Protein AF-A0A4Y1ZC27-F1 (afdb_monomer_lite)

Radius of gyration: 12.62 Å; chains: 1; bounding box: 31×25×36 Å

pLDDT: mean 93.82, std 5.91, range [66.88, 98.31]

Structure (mmCIF, N/CA/C/O backbone):
data_AF-A0A4Y1ZC27-F1
#
_entry.id   AF-A0A4Y1ZC27-F1
#
l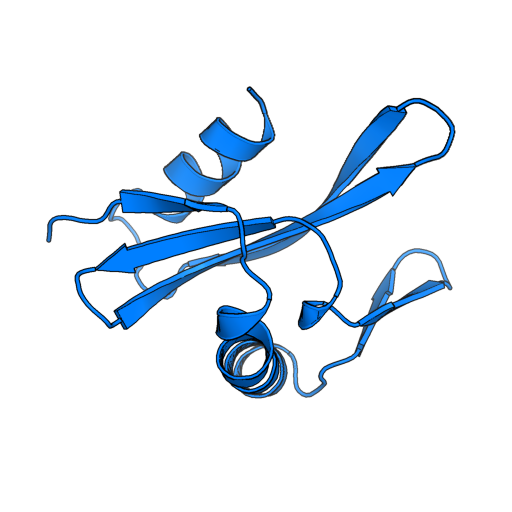oop_
_atom_site.group_PDB
_atom_site.id
_atom_site.type_symbol
_atom_site.label_atom_id
_atom_site.label_alt_id
_atom_site.label_comp_id
_atom_site.label_asym_id
_atom_site.label_entity_id
_atom_site.label_seq_id
_atom_site.pdbx_PDB_ins_code
_atom_site.Cartn_x
_atom_site.Cartn_y
_atom_site.Cartn_z
_atom_site.occupancy
_atom_site.B_iso_or_equiv
_atom_site.auth_seq_id
_atom_site.auth_comp_id
_atom_site.auth_asym_id
_atom_site.auth_atom_id
_atom_site.pdbx_PDB_model_num
ATOM 1 N N . MET A 1 1 ? -12.472 5.111 14.832 1.00 66.88 1 MET A N 1
ATOM 2 C CA . MET A 1 1 ? -11.928 3.737 14.733 1.00 66.88 1 MET A CA 1
ATOM 3 C C . MET A 1 1 ? -10.424 3.829 14.941 1.00 66.88 1 MET A C 1
ATOM 5 O O . MET A 1 1 ? -9.851 4.794 14.454 1.00 66.88 1 MET A O 1
ATOM 9 N N . LYS A 1 2 ? -9.800 2.933 15.715 1.00 88.06 2 LYS A N 1
ATOM 10 C CA . LYS A 1 2 ? -8.332 2.909 15.846 1.00 88.06 2 LYS A CA 1
ATOM 11 C C . LYS A 1 2 ? -7.765 1.995 14.761 1.00 88.06 2 LYS A C 1
ATOM 13 O O . LYS A 1 2 ? -8.268 0.885 14.607 1.00 88.06 2 LYS A O 1
ATOM 18 N N . TRP A 1 3 ? -6.759 2.469 14.040 1.00 95.44 3 TRP A N 1
ATOM 19 C CA . TRP A 1 3 ? -6.022 1.704 13.039 1.00 95.44 3 TRP A CA 1
ATOM 20 C C . TRP A 1 3 ? -4.519 1.934 13.206 1.00 95.44 3 TRP A C 1
ATOM 22 O O . TRP A 1 3 ? -4.105 2.903 13.845 1.00 95.44 3 TRP A O 1
ATOM 32 N N . THR A 1 4 ? -3.723 1.020 12.662 1.00 96.88 4 THR A N 1
ATOM 33 C CA . THR A 1 4 ? -2.257 1.077 12.606 1.00 96.88 4 THR A CA 1
ATOM 34 C C . THR A 1 4 ? -1.793 0.924 11.166 1.00 96.88 4 THR A C 1
ATOM 36 O O . THR A 1 4 ? -2.513 0.350 10.349 1.00 96.88 4 THR A O 1
ATOM 39 N N . ILE A 1 5 ? -0.605 1.440 10.859 1.00 97.94 5 ILE A N 1
ATOM 40 C CA . ILE A 1 5 ? 0.058 1.197 9.581 1.00 97.94 5 ILE A CA 1
ATOM 41 C C . ILE A 1 5 ? 1.143 0.142 9.794 1.00 97.94 5 ILE A C 1
ATOM 43 O O . ILE A 1 5 ? 1.906 0.202 10.759 1.00 97.94 5 ILE A O 1
ATOM 47 N N . GLU A 1 6 ? 1.177 -0.855 8.918 1.00 97.56 6 GLU A N 1
ATOM 48 C CA . GLU A 1 6 ? 2.129 -1.963 8.963 1.00 97.56 6 GLU A CA 1
ATOM 49 C C . GLU A 1 6 ? 2.699 -2.222 7.570 1.00 97.56 6 GLU A C 1
ATOM 51 O O . GLU A 1 6 ? 1.979 -2.131 6.578 1.00 97.56 6 GLU A O 1
ATOM 56 N N . ARG A 1 7 ? 3.978 -2.605 7.484 1.00 97.56 7 ARG A N 1
ATOM 57 C CA . ARG A 1 7 ? 4.565 -3.087 6.224 1.00 97.56 7 ARG A CA 1
ATOM 58 C C . ARG A 1 7 ? 3.913 -4.403 5.810 1.00 97.56 7 ARG A C 1
ATOM 60 O O . ARG A 1 7 ? 3.736 -5.280 6.658 1.00 97.56 7 ARG A O 1
ATOM 67 N N . ILE A 1 8 ? 3.646 -4.560 4.514 1.00 97.56 8 ILE A N 1
ATOM 68 C CA . ILE A 1 8 ? 3.180 -5.826 3.931 1.00 97.56 8 ILE A CA 1
ATOM 69 C C . ILE A 1 8 ? 4.131 -6.959 4.334 1.00 97.56 8 ILE A C 1
ATOM 71 O O . ILE A 1 8 ? 5.351 -6.828 4.231 1.00 97.56 8 ILE A O 1
ATOM 75 N N . GLN A 1 9 ? 3.565 -8.070 4.800 1.00 96.75 9 GLN A N 1
ATOM 76 C CA . GLN A 1 9 ? 4.293 -9.301 5.092 1.00 96.75 9 GLN A CA 1
ATOM 77 C C . GLN A 1 9 ? 3.895 -10.405 4.104 1.00 96.75 9 GLN A C 1
ATOM 79 O O . GLN A 1 9 ? 2.789 -10.371 3.563 1.00 96.75 9 GLN A O 1
ATOM 84 N N . PRO A 1 10 ? 4.721 -11.453 3.913 1.00 95.56 10 PRO A N 1
ATOM 85 C CA . PRO A 1 10 ? 4.383 -12.566 3.019 1.00 95.56 10 PRO A CA 1
ATOM 86 C C . PRO A 1 10 ? 3.017 -13.217 3.302 1.00 95.56 10 PRO A C 1
ATOM 88 O O . PRO A 1 10 ? 2.330 -13.649 2.380 1.00 95.56 10 PRO A O 1
ATOM 91 N N . GLY A 1 11 ? 2.589 -13.246 4.570 1.00 96.12 11 GLY A N 1
ATOM 92 C CA . GLY A 1 11 ? 1.282 -13.774 4.976 1.00 96.12 11 GLY A CA 1
ATOM 93 C C . GLY A 1 11 ? 0.075 -12.920 4.559 1.00 96.12 11 GLY A C 1
ATOM 94 O O . GLY A 1 11 ? -1.056 -13.392 4.652 1.00 96.12 11 GLY A O 1
ATOM 95 N N . ASP A 1 12 ? 0.282 -11.687 4.093 1.00 96.00 12 ASP A N 1
ATOM 96 C CA . ASP A 1 12 ? -0.791 -10.805 3.623 1.00 96.00 12 ASP A CA 1
ATOM 97 C C . ASP A 1 12 ? -1.135 -11.034 2.135 1.00 96.00 12 ASP A C 1
ATOM 99 O O . ASP A 1 12 ? -2.182 -10.572 1.674 1.00 96.00 12 ASP A O 1
ATOM 103 N N . ARG A 1 13 ? -0.298 -11.778 1.389 1.00 96.19 13 ARG A N 1
ATOM 104 C CA . ARG A 1 13 ? -0.358 -11.915 -0.080 1.00 96.19 13 ARG A CA 1
ATOM 105 C C . ARG A 1 13 ? -1.749 -12.261 -0.606 1.00 96.19 13 ARG A C 1
ATOM 107 O O . ARG A 1 13 ? -2.266 -11.559 -1.467 1.00 96.19 13 ARG A O 1
ATOM 114 N N . GLU A 1 14 ? -2.375 -13.315 -0.085 1.00 97.00 14 GLU A N 1
ATOM 115 C CA . GLU A 1 14 ? -3.696 -13.758 -0.559 1.00 97.00 14 GLU A CA 1
ATOM 116 C C . GLU A 1 14 ? -4.771 -12.687 -0.355 1.00 97.00 14 GLU A C 1
ATOM 118 O O . GLU A 1 14 ? -5.589 -12.453 -1.242 1.00 97.00 14 GLU A O 1
ATOM 123 N N . LYS A 1 15 ? -4.746 -11.988 0.786 1.00 96.19 15 LYS A N 1
ATOM 124 C CA . LYS A 1 15 ? -5.698 -10.906 1.068 1.00 96.19 15 LYS A CA 1
ATOM 125 C C . LYS A 1 15 ? -5.483 -9.725 0.132 1.00 96.19 15 LYS A C 1
ATOM 127 O O . LYS A 1 15 ? -6.461 -9.154 -0.338 1.00 96.19 15 LYS A O 1
ATOM 132 N N . ILE A 1 16 ? -4.228 -9.379 -0.151 1.00 96.81 16 ILE A N 1
ATOM 133 C CA . ILE A 1 16 ? -3.899 -8.295 -1.078 1.00 96.81 16 ILE A CA 1
ATOM 134 C C . ILE A 1 16 ? -4.380 -8.643 -2.483 1.00 96.81 16 ILE A C 1
ATOM 136 O O . ILE A 1 16 ? -5.063 -7.816 -3.069 1.00 96.81 16 ILE A O 1
ATOM 140 N N . ILE A 1 17 ? -4.128 -9.863 -2.980 1.00 97.44 17 ILE A N 1
ATOM 141 C CA . ILE A 1 17 ? -4.626 -10.329 -4.289 1.00 97.44 17 ILE A CA 1
ATOM 142 C C . ILE A 1 17 ? -6.141 -10.131 -4.396 1.00 97.44 17 ILE A C 1
ATOM 144 O O . ILE A 1 17 ? -6.621 -9.544 -5.362 1.00 97.44 17 ILE A O 1
ATOM 148 N N . GLN A 1 18 ? -6.899 -10.564 -3.383 1.00 96.81 18 GLN A N 1
ATOM 149 C CA . GLN A 1 18 ? -8.353 -10.381 -3.380 1.00 96.81 18 GLN A CA 1
ATOM 150 C C . GLN A 1 18 ? -8.750 -8.900 -3.395 1.00 96.81 18 GLN A C 1
ATOM 152 O O . GLN A 1 18 ? -9.649 -8.518 -4.139 1.00 96.81 18 GLN A O 1
ATOM 157 N N . LEU A 1 19 ? -8.082 -8.056 -2.603 1.00 96.12 19 LEU A N 1
ATOM 158 C CA . LEU A 1 19 ? -8.356 -6.618 -2.570 1.00 96.12 19 LEU A CA 1
ATOM 159 C C . LEU A 1 19 ? -8.073 -5.955 -3.919 1.00 96.12 19 LEU A C 1
ATOM 161 O O . LEU A 1 19 ? -8.928 -5.233 -4.420 1.00 96.12 19 LEU A O 1
ATOM 165 N N . VAL A 1 20 ? -6.919 -6.220 -4.533 1.00 95.81 20 VAL A N 1
ATOM 166 C CA . VAL A 1 20 ? -6.549 -5.571 -5.797 1.00 95.81 20 VAL A CA 1
ATOM 167 C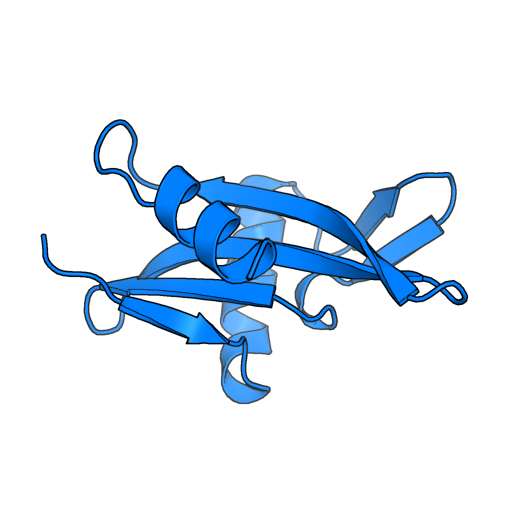 C . VAL A 1 20 ? -7.417 -6.048 -6.956 1.00 95.81 20 VAL A C 1
ATOM 169 O O . VAL A 1 20 ? -7.829 -5.227 -7.766 1.00 95.81 20 VAL A O 1
ATOM 172 N N . ILE A 1 21 ? -7.812 -7.325 -6.991 1.00 97.06 21 ILE A N 1
ATOM 173 C CA . ILE A 1 21 ? -8.779 -7.814 -7.983 1.00 97.06 21 ILE A CA 1
ATOM 174 C C . ILE A 1 21 ? -10.131 -7.120 -7.795 1.00 97.06 21 ILE A C 1
ATOM 176 O O . ILE A 1 21 ? -10.733 -6.685 -8.772 1.00 97.06 21 ILE A O 1
ATOM 180 N N . ASN A 1 22 ? -10.603 -6.976 -6.556 1.00 95.62 22 ASN A N 1
ATOM 181 C CA . ASN A 1 22 ? -11.887 -6.330 -6.288 1.00 95.62 22 ASN A CA 1
ATOM 182 C C . ASN A 1 22 ? -11.877 -4.831 -6.623 1.00 95.62 22 ASN A C 1
ATOM 184 O O . ASN A 1 22 ? -12.886 -4.307 -7.089 1.00 95.62 22 ASN A O 1
ATOM 188 N N . ASN A 1 23 ? -10.752 -4.151 -6.399 1.00 93.31 23 ASN A N 1
ATOM 189 C CA . ASN A 1 23 ? -10.625 -2.710 -6.605 1.00 93.31 23 ASN A CA 1
ATOM 190 C C . ASN A 1 23 ? -10.246 -2.321 -8.038 1.00 93.31 23 ASN A C 1
ATOM 192 O O . ASN A 1 23 ? -10.737 -1.319 -8.551 1.00 93.31 23 ASN A O 1
ATOM 196 N N . TRP A 1 24 ? -9.387 -3.111 -8.681 1.00 92.81 24 TRP A N 1
ATOM 197 C CA . TRP A 1 24 ? -8.749 -2.789 -9.960 1.00 92.81 24 TRP A CA 1
ATOM 198 C C . TRP A 1 24 ? -9.045 -3.815 -11.065 1.00 92.81 24 TRP A C 1
ATOM 200 O O . TRP A 1 24 ? -8.632 -3.629 -12.207 1.00 92.81 24 TRP A O 1
ATOM 210 N N . GLY A 1 25 ? -9.773 -4.895 -10.762 1.00 95.31 25 GLY A N 1
ATOM 211 C CA . GLY A 1 25 ? -10.196 -5.917 -11.730 1.00 95.31 25 GLY A CA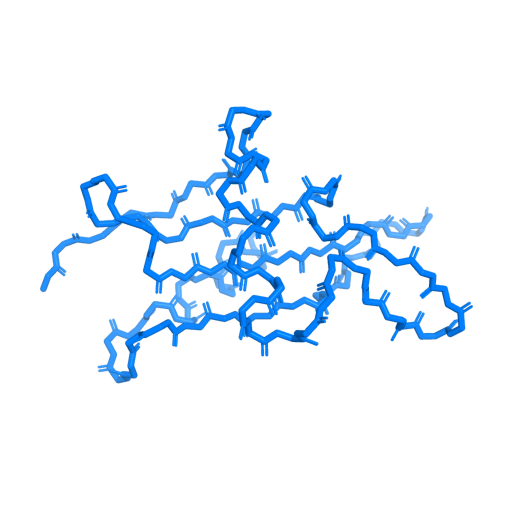 1
ATOM 212 C C . GLY A 1 25 ? -9.130 -6.957 -12.091 1.00 95.31 25 GLY A C 1
ATOM 213 O O . GLY A 1 25 ? -9.407 -7.859 -12.878 1.00 95.31 25 GLY A O 1
ATOM 214 N N . SER A 1 26 ? -7.920 -6.851 -11.538 1.00 94.94 26 SER A N 1
ATOM 215 C CA . SER A 1 26 ? -6.781 -7.724 -11.834 1.00 94.94 26 SER A CA 1
ATOM 216 C C . SER A 1 26 ? -5.782 -7.718 -10.675 1.00 94.94 26 SER A C 1
ATOM 218 O O . SER A 1 26 ? -5.697 -6.751 -9.922 1.00 94.94 26 SER A O 1
ATOM 220 N N . GLU A 1 27 ? -4.995 -8.788 -10.544 1.00 93.12 27 GLU A N 1
ATOM 221 C CA . GLU A 1 27 ? -3.823 -8.806 -9.653 1.00 93.12 27 GLU A CA 1
ATOM 222 C C . GLU A 1 27 ? -2.598 -8.096 -10.253 1.00 93.12 27 GLU A C 1
ATOM 224 O O . GLU A 1 27 ? -1.638 -7.798 -9.537 1.00 93.12 27 GLU A O 1
ATOM 229 N N . VAL A 1 28 ? -2.648 -7.831 -11.563 1.00 95.56 28 VAL A N 1
ATOM 230 C CA . VAL A 1 28 ? -1.613 -7.146 -12.339 1.00 95.56 28 VAL A CA 1
ATOM 231 C C . VAL A 1 28 ? -2.050 -5.722 -12.648 1.00 95.56 28 VAL A C 1
ATOM 233 O O . VAL A 1 28 ? -3.131 -5.513 -13.203 1.00 95.56 28 VAL A O 1
ATOM 236 N N . MET A 1 29 ? -1.172 -4.766 -12.362 1.00 94.56 29 MET A N 1
ATOM 237 C CA . MET A 1 29 ? -1.299 -3.364 -12.750 1.00 94.56 29 MET A CA 1
ATOM 238 C C . MET A 1 29 ? -0.248 -3.020 -13.808 1.00 94.56 29 MET A C 1
ATOM 240 O O . MET A 1 29 ? 0.901 -3.435 -13.681 1.00 94.56 29 MET A O 1
ATOM 244 N N . VAL A 1 30 ? -0.632 -2.270 -14.845 1.00 94.12 30 VAL A N 1
ATOM 245 C CA . VAL A 1 30 ? 0.293 -1.823 -15.897 1.00 94.12 30 VAL A CA 1
ATOM 246 C C . VAL A 1 30 ? 0.630 -0.352 -15.684 1.00 94.12 30 VAL A C 1
ATOM 248 O O . VAL A 1 30 ? -0.268 0.489 -15.693 1.00 94.12 30 VAL A O 1
ATOM 251 N N . VAL A 1 31 ? 1.913 -0.049 -15.498 1.00 91.75 31 VAL A N 1
ATOM 252 C CA . VAL A 1 31 ? 2.439 1.301 -15.253 1.00 91.75 31 VAL A CA 1
ATOM 253 C C . VAL A 1 31 ? 3.679 1.486 -16.124 1.00 91.75 31 VAL A C 1
ATOM 255 O O . VAL A 1 31 ? 4.577 0.657 -16.076 1.00 91.75 31 VAL A O 1
ATOM 258 N N . HIS A 1 32 ? 3.729 2.542 -16.941 1.00 90.44 32 HIS A N 1
ATOM 259 C CA . HIS A 1 32 ? 4.861 2.823 -17.844 1.00 90.44 32 HIS A CA 1
ATOM 260 C C . HIS A 1 32 ? 5.282 1.626 -18.727 1.00 90.44 32 HIS A C 1
ATOM 262 O O . HIS A 1 32 ? 6.463 1.322 -18.842 1.00 90.44 32 HIS A O 1
ATOM 268 N N . ASP A 1 33 ? 4.308 0.937 -19.335 1.00 91.94 33 ASP A N 1
ATOM 269 C CA . ASP A 1 33 ? 4.515 -0.278 -20.148 1.00 91.94 33 ASP A CA 1
ATOM 270 C C . ASP A 1 33 ? 5.117 -1.484 -19.387 1.00 91.94 33 ASP A C 1
ATOM 272 O O . ASP A 1 33 ? 5.464 -2.498 -19.994 1.00 91.94 33 ASP A O 1
ATOM 276 N N . GLU A 1 34 ? 5.180 -1.423 -18.053 1.00 93.75 34 GLU A N 1
ATOM 277 C CA . GLU A 1 34 ? 5.609 -2.512 -17.174 1.00 93.75 34 GLU A CA 1
ATOM 278 C C . GLU A 1 34 ? 4.426 -3.115 -16.403 1.00 93.75 34 GLU A C 1
ATOM 280 O O . GLU A 1 34 ? 3.494 -2.415 -16.006 1.00 93.75 34 GLU A O 1
ATOM 285 N N . CYS A 1 35 ? 4.470 -4.428 -16.164 1.00 95.50 35 CYS A N 1
ATOM 286 C CA . CYS A 1 35 ? 3.450 -5.163 -15.415 1.00 95.50 35 CYS A CA 1
ATOM 287 C C . CYS A 1 35 ? 3.907 -5.431 -13.976 1.00 95.50 35 CYS A C 1
ATOM 289 O O . CYS A 1 35 ? 4.936 -6.071 -13.760 1.00 95.50 35 CYS A O 1
ATOM 291 N N . PHE A 1 36 ? 3.085 -5.047 -13.002 1.00 95.88 36 PHE A N 1
ATOM 292 C CA . PHE A 1 36 ? 3.336 -5.240 -11.576 1.00 95.88 36 PHE A CA 1
ATOM 293 C C . PHE A 1 36 ? 2.293 -6.151 -10.945 1.00 95.88 36 PHE A C 1
ATOM 295 O O . PHE A 1 36 ? 1.102 -5.841 -10.947 1.00 95.88 36 PHE A O 1
ATOM 302 N N . HIS A 1 37 ? 2.748 -7.237 -10.323 1.00 96.50 37 HIS A N 1
ATOM 303 C CA . HIS A 1 37 ? 1.932 -8.005 -9.387 1.00 96.50 37 HIS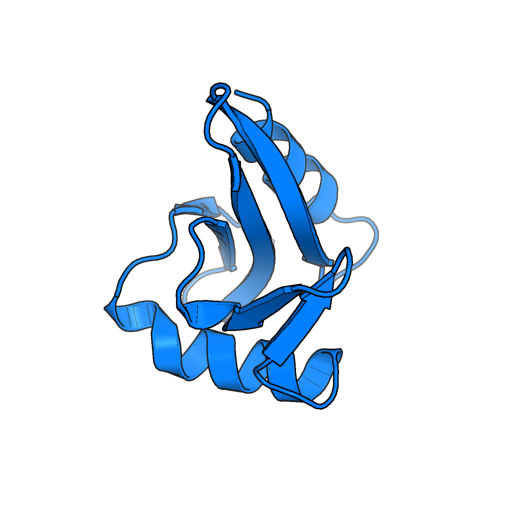 A CA 1
ATOM 304 C C . HIS A 1 37 ? 1.929 -7.280 -8.040 1.00 96.50 37 HIS A C 1
ATOM 306 O O . HIS A 1 37 ? 2.914 -7.339 -7.301 1.00 96.50 37 HIS A O 1
ATOM 312 N N . LEU A 1 38 ? 0.840 -6.577 -7.716 1.00 95.50 38 LEU A N 1
ATOM 313 C CA . LEU A 1 38 ? 0.804 -5.657 -6.568 1.00 95.50 38 LEU A CA 1
ATOM 314 C C . LEU A 1 38 ? 1.039 -6.354 -5.220 1.00 95.50 38 LEU A C 1
ATOM 316 O O . LEU A 1 38 ? 1.662 -5.786 -4.331 1.00 95.50 38 LEU A O 1
ATOM 320 N N . ALA A 1 39 ? 0.605 -7.609 -5.077 1.00 96.25 39 ALA A N 1
ATOM 321 C CA . ALA A 1 39 ? 0.824 -8.398 -3.862 1.00 96.25 39 ALA A CA 1
ATOM 322 C C . ALA A 1 39 ? 2.285 -8.837 -3.648 1.00 96.25 39 ALA A C 1
ATOM 324 O O . ALA A 1 39 ? 2.608 -9.404 -2.605 1.00 96.25 39 ALA A O 1
ATOM 325 N N . GLU A 1 40 ? 3.149 -8.608 -4.637 1.00 96.06 40 GLU A N 1
ATOM 326 C CA . GLU A 1 40 ? 4.585 -8.904 -4.596 1.00 96.06 40 GLU A CA 1
ATOM 327 C C . GLU A 1 40 ? 5.424 -7.631 -4.434 1.00 96.06 40 GLU A C 1
ATOM 329 O O . GLU A 1 40 ? 6.634 -7.711 -4.229 1.00 96.06 40 GLU A O 1
ATOM 334 N N . GLN A 1 41 ? 4.783 -6.460 -4.491 1.00 96.25 41 GLN A N 1
ATOM 335 C CA . GLN A 1 41 ? 5.440 -5.175 -4.302 1.00 96.25 41 GLN A CA 1
ATOM 336 C C . GLN A 1 41 ? 5.552 -4.825 -2.814 1.00 96.25 41 GLN A C 1
ATOM 338 O O . GLN A 1 41 ? 4.689 -5.205 -2.011 1.00 96.25 41 GLN A O 1
ATOM 343 N N . PRO A 1 42 ? 6.598 -4.081 -2.413 1.00 96.44 42 PRO A N 1
ATOM 344 C CA . PRO A 1 42 ? 6.636 -3.495 -1.087 1.00 96.44 42 PRO A CA 1
ATOM 345 C C . PRO A 1 42 ? 5.483 -2.500 -0.911 1.00 96.44 42 PRO A C 1
ATOM 347 O O . PRO A 1 42 ? 4.924 -1.951 -1.864 1.00 96.44 42 PRO A O 1
ATOM 350 N N . GLY A 1 43 ? 5.109 -2.272 0.342 1.00 97.38 43 GLY A N 1
ATOM 351 C CA . GLY A 1 43 ? 3.963 -1.437 0.636 1.00 97.38 43 GLY A CA 1
ATOM 352 C C . GLY A 1 43 ? 3.543 -1.471 2.090 1.00 97.38 43 GLY A C 1
ATOM 353 O O . GLY A 1 43 ? 4.192 -2.086 2.946 1.00 97.38 43 GLY A O 1
ATOM 354 N N . PHE A 1 44 ? 2.417 -0.819 2.341 1.00 98.31 44 PHE A N 1
ATOM 355 C CA . PHE A 1 44 ? 1.832 -0.640 3.656 1.00 98.31 44 PHE A CA 1
ATOM 356 C C . PHE A 1 44 ? 0.355 -1.020 3.658 1.00 98.31 44 PHE A C 1
ATOM 358 O O . PHE A 1 44 ? -0.371 -0.820 2.685 1.00 98.31 44 PHE A O 1
ATOM 365 N N . LEU A 1 45 ? -0.095 -1.542 4.793 1.00 98.25 45 LEU A N 1
ATOM 366 C CA . LEU A 1 45 ? -1.486 -1.835 5.092 1.00 98.25 45 LEU A CA 1
ATOM 367 C C . LEU A 1 45 ? -1.934 -0.959 6.252 1.00 98.25 45 LEU A C 1
ATOM 369 O O . LEU A 1 45 ? -1.273 -0.920 7.289 1.00 98.25 45 LEU A O 1
ATOM 373 N N . ALA A 1 46 ? -3.097 -0.330 6.116 1.00 98.12 46 ALA A N 1
ATOM 374 C CA . ALA A 1 46 ? -3.802 0.228 7.259 1.00 98.12 46 ALA A CA 1
ATOM 375 C C . ALA A 1 46 ? -4.692 -0.867 7.853 1.00 98.12 46 ALA A C 1
ATOM 377 O O . ALA A 1 46 ? -5.601 -1.349 7.177 1.00 98.12 46 ALA A O 1
ATOM 378 N N . LYS A 1 47 ? -4.450 -1.283 9.100 1.00 96.56 47 LYS A N 1
ATOM 379 C CA . LYS A 1 47 ? -5.204 -2.361 9.759 1.00 96.56 47 LYS A CA 1
ATOM 380 C C . LYS A 1 47 ? -6.040 -1.841 10.922 1.00 96.56 47 LYS A C 1
ATOM 382 O O . LYS A 1 47 ? -5.554 -1.129 11.796 1.00 96.56 47 LYS A O 1
ATOM 387 N N . GLY A 1 48 ? -7.313 -2.229 10.944 1.00 94.62 48 GLY A N 1
ATOM 388 C CA . GLY A 1 48 ? -8.229 -2.056 12.069 1.00 94.62 48 GLY A CA 1
ATOM 389 C C . GLY A 1 48 ? -8.566 -3.416 12.667 1.00 94.62 48 GLY A C 1
ATOM 390 O O . GLY A 1 48 ? -9.500 -4.081 12.221 1.00 94.62 48 GLY A O 1
ATOM 391 N N . GLY A 1 49 ? -7.792 -3.863 13.657 1.00 89.38 49 GLY A N 1
ATOM 392 C CA . GLY A 1 49 ? -7.883 -5.244 14.137 1.00 89.38 49 GLY A CA 1
ATOM 393 C C . GLY A 1 49 ? -7.460 -6.230 13.044 1.00 89.38 49 GLY A C 1
ATOM 394 O O . GLY A 1 49 ? -6.340 -6.158 12.552 1.00 89.38 49 GLY A O 1
ATOM 395 N N . GLN A 1 50 ? -8.347 -7.149 12.651 1.00 87.50 50 GLN A N 1
ATOM 396 C CA . GLN A 1 50 ? -8.074 -8.116 11.574 1.00 87.50 50 GLN A CA 1
ATOM 397 C C . GLN A 1 50 ? -8.455 -7.611 10.173 1.00 87.50 50 GLN A C 1
ATOM 399 O O . GLN A 1 50 ? -8.185 -8.297 9.184 1.00 87.50 50 GLN A O 1
ATOM 404 N N . GLN A 1 51 ? -9.091 -6.442 10.084 1.00 92.75 51 GLN A N 1
ATOM 405 C CA . GLN A 1 51 ? -9.565 -5.873 8.829 1.00 92.75 51 GLN A CA 1
ATOM 406 C C . GLN A 1 51 ? -8.491 -4.986 8.196 1.00 92.75 51 GLN A C 1
ATOM 408 O O . GLN A 1 51 ? -7.906 -4.139 8.871 1.00 92.75 51 GLN A O 1
ATOM 413 N N . ILE A 1 52 ? -8.280 -5.145 6.890 1.00 96.06 52 ILE A N 1
ATOM 414 C CA . ILE A 1 52 ? -7.500 -4.199 6.090 1.00 96.06 52 ILE A CA 1
ATOM 415 C C . ILE A 1 52 ? -8.438 -3.055 5.693 1.00 96.06 52 ILE A C 1
ATOM 417 O O . ILE A 1 52 ? -9.494 -3.284 5.108 1.00 96.06 52 ILE A O 1
ATOM 421 N N . LEU A 1 53 ? -8.064 -1.835 6.061 1.00 97.00 53 LEU A N 1
ATOM 422 C CA . LEU A 1 53 ? -8.809 -0.595 5.829 1.00 97.00 53 LEU A CA 1
ATOM 423 C C . LEU A 1 53 ? -8.176 0.282 4.738 1.00 97.00 53 LEU A C 1
ATOM 425 O O . LEU A 1 53 ? -8.804 1.232 4.273 1.00 97.00 53 LEU A O 1
ATOM 429 N N . GLY A 1 54 ? -6.959 -0.049 4.314 1.00 97.44 54 GLY A N 1
ATOM 430 C CA . GLY A 1 54 ? -6.296 0.572 3.179 1.00 97.44 54 GLY A CA 1
ATOM 431 C C . GLY A 1 54 ? -5.016 -0.160 2.795 1.00 97.44 54 GLY A C 1
ATOM 432 O O . GLY A 1 54 ? -4.493 -0.961 3.577 1.00 97.44 54 GLY A O 1
ATOM 433 N N . LEU A 1 55 ? -4.537 0.122 1.592 1.00 98.31 55 LEU A N 1
ATOM 434 C CA . LEU A 1 55 ? -3.365 -0.477 0.964 1.00 98.31 55 LEU A CA 1
ATOM 435 C C . LEU A 1 55 ? -2.599 0.618 0.218 1.00 98.31 55 LEU A C 1
ATOM 437 O O . LEU A 1 55 ? -3.201 1.422 -0.488 1.00 98.31 55 LEU A O 1
ATOM 441 N N . LEU A 1 56 ? -1.278 0.633 0.355 1.00 98.25 56 LEU A N 1
ATOM 442 C CA . LEU A 1 56 ? -0.376 1.386 -0.511 1.00 98.25 56 LEU A CA 1
ATOM 443 C C . LEU A 1 56 ? 0.695 0.427 -1.011 1.00 98.25 56 LEU A C 1
ATOM 445 O O . LEU A 1 56 ? 1.338 -0.227 -0.193 1.00 98.25 56 LEU A O 1
ATOM 449 N N . THR A 1 57 ? 0.899 0.350 -2.323 1.00 97.62 57 THR A N 1
ATOM 450 C CA . THR A 1 57 ? 2.013 -0.401 -2.923 1.00 97.62 57 THR A CA 1
ATOM 451 C C . THR A 1 57 ? 2.906 0.529 -3.725 1.00 97.62 57 THR A C 1
ATOM 453 O O . THR A 1 57 ? 2.439 1.531 -4.269 1.00 97.62 57 THR A O 1
ATOM 456 N N . TYR A 1 58 ? 4.198 0.227 -3.773 1.00 96.38 58 TYR A N 1
ATOM 457 C CA . TYR A 1 58 ? 5.181 1.046 -4.472 1.00 96.38 58 TYR A CA 1
ATOM 458 C C . TYR A 1 58 ? 6.273 0.184 -5.106 1.00 96.38 58 TYR A C 1
ATOM 460 O O . TYR A 1 58 ? 6.507 -0.939 -4.667 1.00 96.38 58 TYR A O 1
ATOM 468 N N . ARG 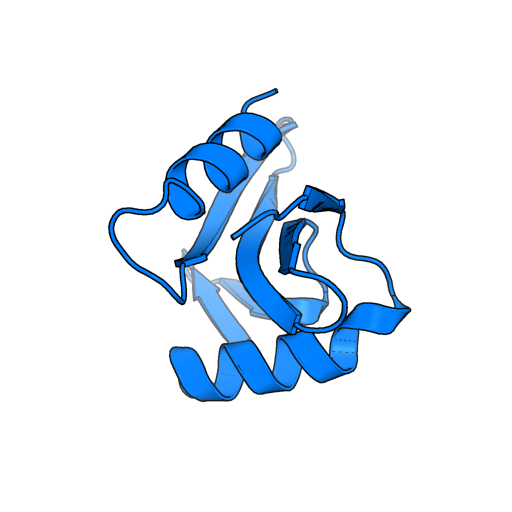A 1 59 ? 6.965 0.715 -6.117 1.00 94.00 59 ARG A N 1
ATOM 469 C CA . ARG A 1 59 ? 8.227 0.155 -6.625 1.00 94.00 59 ARG A CA 1
ATOM 470 C C . ARG A 1 59 ? 9.410 0.982 -6.139 1.00 94.00 59 ARG A C 1
ATOM 472 O O . ARG A 1 59 ? 9.253 2.156 -5.816 1.00 94.00 59 ARG A O 1
ATOM 479 N N . ILE A 1 60 ? 10.581 0.357 -6.076 1.00 90.44 60 ILE A N 1
ATOM 480 C CA . ILE A 1 60 ? 11.862 1.040 -5.862 1.00 90.44 60 ILE A CA 1
ATOM 481 C C . ILE A 1 60 ? 12.648 0.896 -7.158 1.00 90.44 60 ILE A C 1
ATOM 483 O O . ILE A 1 60 ? 12.973 -0.226 -7.553 1.00 90.44 60 ILE A O 1
ATOM 487 N N . ASP A 1 61 ? 12.953 2.015 -7.801 1.00 83.44 61 ASP A N 1
ATOM 488 C CA . ASP A 1 61 ? 13.714 2.030 -9.042 1.00 83.44 61 ASP A CA 1
ATOM 489 C C . ASP A 1 61 ? 15.222 1.923 -8.778 1.00 83.44 61 ASP A C 1
ATOM 491 O O . ASP A 1 61 ? 15.723 2.089 -7.662 1.00 83.44 61 ASP A O 1
ATOM 495 N N . GLN A 1 62 ? 15.987 1.669 -9.843 1.00 77.06 62 GLN A N 1
ATOM 496 C CA . GLN A 1 62 ? 17.445 1.490 -9.781 1.00 77.06 62 GLN A CA 1
ATOM 497 C C . GLN A 1 62 ? 18.182 2.702 -9.185 1.00 77.06 62 GLN A C 1
ATOM 499 O O . GLN A 1 62 ? 19.267 2.549 -8.627 1.00 77.06 62 GLN A O 1
ATOM 504 N N . ASN A 1 63 ? 17.581 3.893 -9.273 1.00 77.00 63 ASN A N 1
ATOM 505 C CA . ASN A 1 63 ? 18.135 5.146 -8.761 1.00 77.00 63 ASN A CA 1
ATOM 506 C C . ASN A 1 63 ? 17.705 5.459 -7.318 1.00 77.00 63 ASN A C 1
ATOM 508 O O . ASN A 1 63 ? 17.905 6.580 -6.865 1.00 77.00 63 ASN A O 1
ATOM 512 N N . THR A 1 64 ? 17.139 4.490 -6.588 1.00 67.31 64 THR A N 1
ATOM 513 C 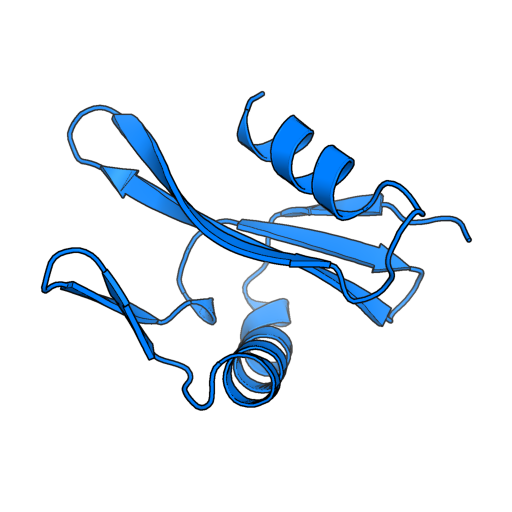CA . THR A 1 64 ? 16.608 4.616 -5.212 1.00 67.31 64 THR A CA 1
ATOM 514 C C . THR A 1 64 ? 15.364 5.490 -5.048 1.00 67.31 64 THR A C 1
ATOM 516 O O . THR A 1 64 ? 14.850 5.598 -3.936 1.00 67.31 64 THR A O 1
ATOM 519 N N . ASP A 1 65 ? 14.828 6.035 -6.139 1.00 84.75 65 ASP A N 1
ATOM 520 C CA . ASP A 1 65 ? 13.527 6.695 -6.131 1.00 84.75 65 ASP A CA 1
ATOM 521 C C . ASP A 1 65 ? 12.415 5.652 -5.964 1.00 84.75 65 ASP A C 1
ATOM 523 O O . ASP A 1 65 ? 12.448 4.574 -6.567 1.00 84.75 65 ASP A O 1
ATOM 527 N N . ALA A 1 66 ? 11.441 5.965 -5.112 1.00 90.69 66 ALA A N 1
ATOM 528 C CA . ALA A 1 66 ? 10.272 5.127 -4.909 1.00 90.69 66 ALA A CA 1
ATOM 529 C C . ALA A 1 66 ? 9.068 5.728 -5.639 1.00 90.69 66 ALA A C 1
ATOM 531 O O . ALA A 1 66 ? 8.763 6.912 -5.486 1.00 90.69 66 ALA A O 1
ATOM 532 N N . GLU A 1 67 ? 8.358 4.903 -6.400 1.00 93.38 67 GLU A N 1
ATOM 533 C CA . GLU A 1 67 ? 7.132 5.296 -7.090 1.00 93.38 67 GLU A CA 1
ATOM 534 C C . GLU A 1 67 ? 5.935 4.582 -6.472 1.00 93.38 67 GLU A C 1
ATOM 536 O O . GLU A 1 67 ? 5.884 3.352 -6.426 1.00 93.38 67 GLU A O 1
ATOM 541 N N . LEU A 1 68 ? 4.953 5.363 -6.021 1.00 95.25 68 LEU A N 1
ATOM 542 C CA . LEU A 1 68 ? 3.671 4.849 -5.556 1.00 95.25 68 LEU A CA 1
ATOM 543 C C . LEU A 1 68 ? 2.892 4.282 -6.749 1.00 95.25 68 LEU A C 1
ATOM 545 O O . LEU A 1 68 ? 2.533 5.019 -7.663 1.00 95.25 68 LEU A O 1
ATOM 549 N N . LEU A 1 69 ? 2.600 2.982 -6.703 1.00 95.00 69 LEU A N 1
ATOM 550 C CA . LEU A 1 69 ? 1.860 2.265 -7.744 1.00 95.00 69 LEU A CA 1
ATOM 551 C C . LEU A 1 69 ? 0.352 2.295 -7.483 1.00 95.00 69 LEU A C 1
ATOM 553 O O . LEU A 1 69 ? -0.429 2.620 -8.372 1.00 95.00 69 LEU A O 1
ATOM 557 N N . SER A 1 70 ? -0.067 1.983 -6.253 1.00 95.31 70 SER A N 1
ATOM 558 C CA . SER A 1 70 ? -1.479 2.012 -5.863 1.00 95.31 70 SER A CA 1
ATOM 559 C C . SER A 1 70 ? -1.676 2.629 -4.483 1.00 95.31 70 SER A C 1
ATOM 561 O O . SER A 1 70 ? -0.852 2.452 -3.583 1.00 95.31 70 SER A O 1
ATOM 563 N N . LEU A 1 71 ? -2.793 3.340 -4.314 1.00 96.69 71 LEU A N 1
ATOM 564 C CA . LEU A 1 71 ? -3.283 3.832 -3.030 1.00 96.69 71 LEU A CA 1
ATOM 565 C C . LEU A 1 71 ? -4.787 3.584 -2.945 1.00 96.69 71 LEU A C 1
ATOM 567 O O . LEU A 1 71 ? -5.570 4.196 -3.668 1.00 96.69 71 LEU A O 1
ATOM 571 N N . ASP A 1 72 ? -5.180 2.738 -2.004 1.00 95.94 72 ASP A N 1
ATOM 572 C CA . ASP A 1 72 ? -6.563 2.388 -1.728 1.00 95.94 72 ASP A CA 1
ATOM 573 C C . ASP A 1 72 ? -6.898 2.743 -0.271 1.00 95.94 72 ASP A C 1
ATOM 575 O O . ASP A 1 72 ? -6.274 2.250 0.670 1.00 95.94 72 ASP A O 1
ATOM 579 N N . SER A 1 73 ? -7.910 3.592 -0.069 1.00 95.19 73 SER A N 1
ATOM 580 C CA . SER A 1 73 ? -8.475 3.911 1.249 1.00 95.19 73 SER A CA 1
ATOM 581 C C . SER A 1 73 ? -9.945 3.514 1.255 1.00 95.19 73 SER A C 1
ATOM 583 O O . SER A 1 73 ? -10.773 4.199 0.663 1.00 95.19 73 SER A O 1
ATOM 585 N N . PHE A 1 74 ? -10.290 2.420 1.939 1.00 94.25 74 PHE A N 1
ATOM 586 C CA . PHE A 1 74 ? -11.646 1.851 1.886 1.00 94.25 74 PHE A CA 1
ATOM 587 C C . PHE A 1 74 ? -12.667 2.619 2.736 1.00 94.25 74 PHE A C 1
ATOM 589 O O . PHE A 1 74 ? -13.861 2.331 2.697 1.00 94.25 74 PHE A O 1
ATOM 596 N N . GLN A 1 75 ? -12.202 3.600 3.509 1.00 92.19 75 GLN A N 1
ATOM 597 C CA . GLN A 1 75 ? -13.044 4.547 4.223 1.00 92.19 75 GLN A CA 1
ATOM 598 C C . GLN A 1 75 ? -12.554 5.972 3.965 1.00 92.19 75 GLN A C 1
ATOM 600 O O . GLN A 1 75 ? -11.389 6.302 4.201 1.00 92.19 75 GLN A O 1
ATOM 605 N N . GLU A 1 76 ? -13.453 6.829 3.496 1.00 91.56 76 GLU A N 1
ATOM 606 C CA . GLU A 1 76 ? -13.151 8.232 3.221 1.00 91.56 76 GLU A CA 1
ATOM 607 C C . GLU A 1 76 ? -13.140 9.087 4.496 1.00 91.56 76 GLU A C 1
ATOM 609 O O . GLU A 1 76 ? -13.766 8.751 5.501 1.00 91.56 76 GLU A O 1
ATOM 614 N N . ASN A 1 77 ? -12.448 10.232 4.438 1.00 94.12 77 ASN A N 1
ATOM 615 C CA . ASN A 1 77 ? -12.469 11.293 5.457 1.00 94.12 77 ASN A CA 1
ATOM 616 C C . ASN A 1 77 ? -12.053 10.875 6.885 1.00 94.12 77 ASN A C 1
ATOM 618 O O . ASN A 1 77 ? -12.379 11.556 7.855 1.00 94.12 77 ASN A O 1
ATOM 622 N N . VAL A 1 78 ? -11.295 9.781 7.026 1.00 94.12 78 VAL A N 1
ATOM 623 C CA . VAL A 1 78 ? -10.773 9.291 8.321 1.00 94.12 78 VAL A CA 1
ATOM 624 C C . VAL A 1 78 ? -9.243 9.297 8.426 1.00 94.12 78 VAL A C 1
ATOM 626 O O . VAL A 1 78 ? -8.691 8.816 9.414 1.00 94.12 78 VAL A O 1
ATOM 629 N N . GLY A 1 79 ? -8.551 9.836 7.418 1.00 96.38 79 GLY A N 1
ATOM 630 C CA . GLY A 1 79 ? -7.094 10.020 7.427 1.00 96.38 79 GLY A CA 1
ATOM 631 C C . GLY A 1 79 ? -6.254 8.789 7.066 1.00 96.38 79 GLY A C 1
ATOM 632 O O . GLY A 1 79 ? -5.033 8.885 7.114 1.00 96.38 79 GLY A O 1
ATOM 633 N N . ILE A 1 80 ? -6.865 7.662 6.672 1.00 97.38 80 ILE A N 1
ATOM 634 C CA . ILE A 1 80 ? -6.140 6.432 6.292 1.00 97.38 80 ILE A CA 1
ATOM 635 C C . ILE A 1 80 ? -5.195 6.681 5.113 1.00 97.38 80 ILE A C 1
ATOM 637 O O . ILE A 1 80 ? -4.005 6.399 5.221 1.00 97.38 80 ILE A O 1
ATOM 641 N N . GLY A 1 81 ? -5.699 7.259 4.016 1.00 97.38 81 GLY A N 1
ATOM 642 C CA . GLY A 1 81 ? -4.868 7.565 2.847 1.00 97.38 81 GLY A CA 1
ATOM 643 C C . GLY A 1 81 ? -3.690 8.484 3.186 1.00 97.38 81 GLY A C 1
ATOM 644 O O . GLY A 1 81 ? -2.560 8.209 2.799 1.00 97.38 81 GLY A O 1
ATOM 645 N N . SER A 1 82 ? -3.927 9.530 3.985 1.00 97.44 82 SER A N 1
ATOM 646 C CA . SER A 1 82 ? -2.867 10.443 4.431 1.00 97.44 82 SER A CA 1
ATOM 647 C C . SER A 1 82 ? -1.809 9.745 5.287 1.00 97.44 82 SER A C 1
ATOM 649 O O . SER A 1 82 ? -0.628 10.042 5.152 1.00 97.44 82 SER A O 1
ATOM 651 N N . ALA A 1 83 ? -2.214 8.818 6.155 1.00 97.25 83 ALA A N 1
ATOM 652 C CA . ALA A 1 83 ? -1.286 8.075 7.000 1.00 97.25 83 ALA A CA 1
ATOM 653 C C . ALA A 1 83 ? -0.441 7.070 6.211 1.00 97.25 83 ALA A C 1
ATOM 655 O O . ALA A 1 83 ? 0.755 6.973 6.455 1.00 97.25 83 ALA A O 1
ATOM 656 N N . LEU A 1 84 ? -1.039 6.385 5.231 1.00 98.19 84 LEU A N 1
ATOM 657 C CA . LEU A 1 84 ? -0.310 5.504 4.315 1.00 98.19 84 LEU A CA 1
ATOM 658 C C . LEU A 1 84 ? 0.768 6.274 3.543 1.00 98.19 84 LEU A C 1
ATOM 660 O O . LEU A 1 84 ? 1.916 5.846 3.499 1.00 98.19 84 LEU A O 1
ATOM 664 N N . VAL A 1 85 ? 0.410 7.428 2.971 1.00 97.69 85 VAL A N 1
ATOM 665 C CA . VAL A 1 85 ? 1.359 8.269 2.224 1.00 97.69 85 VAL A CA 1
ATOM 666 C C . VAL A 1 85 ? 2.463 8.808 3.129 1.00 97.69 85 VAL A C 1
ATOM 668 O O . VAL A 1 85 ? 3.610 8.876 2.701 1.00 97.69 85 VAL A O 1
ATOM 671 N N . LYS A 1 86 ? 2.143 9.165 4.379 1.00 97.12 86 LYS A N 1
ATOM 672 C CA . LYS A 1 86 ? 3.146 9.625 5.341 1.00 97.12 86 LYS A CA 1
ATOM 673 C C . LYS A 1 86 ? 4.218 8.557 5.582 1.00 97.12 86 LYS A C 1
ATOM 675 O O . LYS A 1 86 ? 5.391 8.873 5.472 1.00 97.12 86 LYS A O 1
ATOM 680 N N . ASP A 1 87 ? 3.825 7.314 5.855 1.00 96.31 87 ASP A N 1
ATOM 681 C CA . ASP A 1 87 ? 4.786 6.231 6.114 1.00 96.31 87 ASP A CA 1
ATOM 682 C C . ASP A 1 87 ? 5.560 5.797 4.857 1.00 96.31 87 ASP A C 1
ATOM 684 O O . ASP A 1 87 ? 6.646 5.236 4.967 1.00 96.31 87 ASP A O 1
ATOM 688 N N . PHE A 1 88 ? 5.021 6.055 3.663 1.00 94.56 88 PHE A N 1
ATOM 689 C CA . PHE A 1 88 ? 5.750 5.891 2.405 1.00 94.56 88 PHE A CA 1
ATOM 690 C C . PHE A 1 88 ? 6.813 6.977 2.179 1.00 94.56 88 PHE A C 1
ATOM 692 O O . PHE A 1 88 ? 7.843 6.696 1.573 1.00 94.56 88 PHE A O 1
ATOM 699 N N . ALA A 1 89 ? 6.558 8.202 2.641 1.00 87.50 89 ALA A N 1
ATOM 700 C CA . ALA A 1 89 ? 7.441 9.349 2.443 1.00 87.50 89 ALA A CA 1
ATOM 701 C C . ALA A 1 89 ? 8.550 9.488 3.508 1.00 87.50 89 ALA A C 1
ATOM 703 O O . ALA A 1 89 ? 9.427 10.337 3.336 1.00 87.50 89 ALA A O 1
ATOM 704 N N . ASP A 1 90 ? 8.482 8.703 4.589 1.00 77.62 90 ASP A N 1
ATOM 705 C CA . ASP A 1 90 ? 9.455 8.664 5.695 1.00 77.62 90 ASP A CA 1
ATOM 706 C C . ASP A 1 90 ? 10.611 7.678 5.418 1.00 77.62 90 ASP A C 1
ATOM 708 O O . ASP A 1 90 ? 11.775 8.051 5.702 1.00 77.62 90 ASP A O 1
#

Secondary structure (DSSP, 8-state):
---EEEE--GGGHHHHHHHHHHHHSSSEEEETTEEEEGGGS-EEEEEETTEEEEEEEEEE-TTS-EEEEEEEESSTTSSHHHHHHHHHH-

Foldseek 3Di:
DDKDKDKQDLVCLVVVQVVCCVVPVGCWDADPNDIDRQSPFIFMFIDDDPDTQWIWGWDQDPVRDIGTDDTGGNDPPPCPSVVRVVVVVD

Organism: NCBI:txid2078

Sequence (90 aa):
MKWTIERIQPGDREKIIQLVINNWGSEVMVVHDECFHLAEQPGFLAKGGQQILGLLTYRIDQNTDAELLSLDSFQENVGIGSALVKDFAD